Protein AF-K6URN8-F1 (afdb_monomer)

Solvent-accessible surface area (backbone atoms only — not comparable to full-atom values): 6659 Å² total; per-residue (Å²): 130,78,70,70,52,50,41,54,38,76,66,52,57,79,86,76,34,54,73,48,80,32,101,59,40,47,36,35,41,51,61,62,34,64,68,100,57,36,38,35,34,44,30,46,53,32,69,60,41,32,53,53,53,24,53,56,23,58,75,65,79,44,73,63,46,60,64,47,40,42,69,73,60,53,44,94,72,71,92,72,51,37,58,69,65,74,56,93,53,41,56,88,43,53,34,32,34,28,74,56,47,73,66,56,52,48,53,49,55,56,54,57,62,76,78,108

Nearest PDB structures (foldseek):
  5lpy-assembly1_A  TM=3.068E-01  e=8.878E-01  Arabidopsis thaliana
  2pa5-assembly1_A  TM=5.947E-01  e=4.784E+00  Homo sapiens
  6csw-assembly2_B  TM=2.349E-01  e=1.941E+00  Homo sapiens
  3df6-assembly2_D  TM=3.455E-01  e=5.395E+00  Captovirus AFV1
  2lav-assembly1_A  TM=1.631E-01  e=5.827E-01  Homo sapiens

pLDDT: mean 85.48, std 13.59, range [44.59, 97.38]

Foldseek 3Di:
DPPVQVVQQVVDDQVPFDWDADPQGIKTKGDWGDDPWKIKIWIADDPRLQVVLLVVCVVVVDWDDPCCCCPVSVHDDDPAWTFDDDDPSGPNIRMIMGTQDPVNVVVVVVVVVVVD

Structure (mmCIF, N/CA/C/O backbone):
data_AF-K6URN8-F1
#
_entry.id   AF-K6URN8-F1
#
loop_
_atom_site.group_PDB
_atom_site.id
_atom_site.type_symbol
_atom_site.label_atom_id
_atom_site.label_alt_id
_atom_site.label_comp_id
_atom_site.label_asym_id
_atom_site.label_entity_id
_atom_site.label_seq_id
_atom_site.pdbx_PDB_ins_code
_atom_site.Cartn_x
_atom_site.Cartn_y
_atom_site.Cartn_z
_atom_site.occupancy
_atom_site.B_iso_or_equiv
_atom_site.auth_seq_id
_atom_site.auth_comp_id
_atom_site.auth_asym_id
_atom_site.auth_atom_id
_atom_site.pdbx_PDB_model_num
ATOM 1 N N . MET A 1 1 ? 13.203 -16.742 -16.856 1.00 44.59 1 MET A N 1
ATOM 2 C CA . MET A 1 1 ? 12.438 -16.186 -15.721 1.00 44.59 1 MET A CA 1
ATOM 3 C C . MET A 1 1 ? 13.487 -15.802 -14.693 1.00 44.59 1 MET A C 1
ATOM 5 O O . MET A 1 1 ? 14.303 -16.651 -14.378 1.00 44.59 1 MET A O 1
ATOM 9 N N . ASP A 1 2 ? 13.598 -14.526 -14.328 1.00 46.19 2 ASP A N 1
ATOM 10 C CA . ASP A 1 2 ? 14.718 -14.025 -13.515 1.00 46.19 2 ASP A CA 1
ATOM 11 C C . ASP A 1 2 ? 14.524 -14.448 -12.048 1.00 46.19 2 ASP A C 1
ATOM 13 O O . ASP A 1 2 ? 13.825 -13.789 -11.277 1.00 46.19 2 ASP A O 1
ATOM 17 N N . GLU A 1 3 ? 15.062 -15.615 -11.686 1.00 50.03 3 GLU A N 1
ATOM 18 C CA . GLU A 1 3 ? 14.906 -16.225 -10.358 1.00 50.03 3 GLU A CA 1
ATOM 19 C C . GLU A 1 3 ? 15.496 -15.345 -9.241 1.00 50.03 3 GLU A C 1
ATOM 21 O O . GLU A 1 3 ? 15.035 -15.396 -8.102 1.00 50.03 3 GLU A O 1
ATOM 26 N N . ASN A 1 4 ? 16.460 -14.472 -9.558 1.00 52.25 4 ASN A N 1
ATOM 2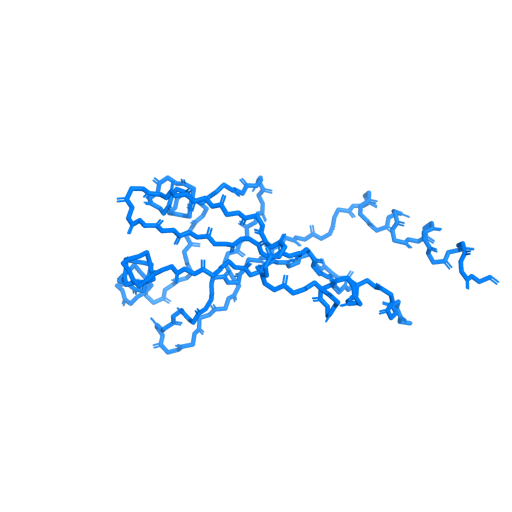7 C CA . ASN A 1 4 ? 17.237 -13.727 -8.566 1.00 52.25 4 ASN A CA 1
ATOM 28 C C . ASN A 1 4 ? 16.520 -12.554 -7.903 1.00 52.25 4 ASN A C 1
ATOM 30 O O . ASN A 1 4 ? 16.950 -12.121 -6.836 1.00 52.25 4 ASN A O 1
ATOM 34 N N . LEU A 1 5 ? 15.429 -12.036 -8.465 1.00 51.47 5 LEU A N 1
ATOM 35 C CA . LEU A 1 5 ? 14.835 -10.835 -7.882 1.00 51.47 5 LEU A CA 1
ATOM 36 C C . LEU A 1 5 ? 13.733 -11.097 -6.860 1.00 51.47 5 LEU A C 1
ATOM 38 O O . LEU A 1 5 ? 13.557 -10.326 -5.921 1.00 51.47 5 LEU A O 1
ATOM 42 N N . ASN A 1 6 ? 13.035 -12.222 -6.995 1.00 58.34 6 ASN A N 1
ATOM 43 C CA . ASN A 1 6 ? 12.215 -12.730 -5.901 1.00 58.34 6 ASN A CA 1
ATOM 44 C C . ASN A 1 6 ? 13.092 -13.310 -4.786 1.00 58.34 6 ASN A C 1
ATOM 46 O O . ASN A 1 6 ? 12.637 -13.383 -3.649 1.00 58.34 6 ASN A O 1
ATOM 50 N N . LEU A 1 7 ? 14.354 -13.667 -5.070 1.00 55.00 7 LEU A N 1
ATOM 51 C CA . LEU A 1 7 ? 15.285 -14.126 -4.042 1.00 55.00 7 LEU A CA 1
ATOM 52 C C . LEU A 1 7 ? 15.586 -13.045 -3.004 1.00 55.00 7 LEU A C 1
ATOM 54 O O . LEU A 1 7 ? 15.751 -13.400 -1.849 1.00 55.00 7 LEU A O 1
ATOM 58 N N . GLU A 1 8 ? 15.623 -11.755 -3.347 1.00 57.28 8 GLU A N 1
ATOM 59 C CA . GLU A 1 8 ? 15.850 -10.706 -2.341 1.00 57.28 8 GLU A CA 1
ATOM 60 C C . GLU A 1 8 ? 14.682 -10.630 -1.350 1.00 57.28 8 GLU A C 1
ATOM 62 O O . GLU A 1 8 ? 14.902 -10.607 -0.142 1.00 57.28 8 GLU A O 1
ATOM 67 N N . PHE A 1 9 ? 13.440 -10.723 -1.833 1.00 60.72 9 PHE A N 1
ATOM 68 C CA . PHE A 1 9 ? 12.265 -10.878 -0.974 1.00 60.72 9 PHE A CA 1
ATOM 69 C C . PHE A 1 9 ? 12.308 -12.180 -0.154 1.00 60.72 9 PHE A C 1
ATOM 71 O O . PHE A 1 9 ? 12.137 -12.127 1.060 1.00 60.72 9 PHE A O 1
ATOM 78 N N . LEU A 1 10 ? 12.596 -13.323 -0.787 1.00 59.28 10 LEU A N 1
ATOM 79 C CA . LEU A 1 10 ? 12.663 -14.634 -0.122 1.00 59.28 10 LEU A CA 1
ATOM 80 C C . LEU A 1 10 ? 13.809 -14.737 0.901 1.00 59.28 10 LEU A C 1
ATOM 82 O O . LEU A 1 10 ? 13.715 -15.519 1.842 1.00 59.28 10 LEU A O 1
ATOM 86 N N . ARG A 1 11 ? 14.894 -13.975 0.720 1.00 60.94 11 ARG A N 1
ATOM 87 C CA . ARG A 1 11 ? 16.073 -13.948 1.605 1.00 60.94 11 ARG A CA 1
ATOM 88 C C . ARG A 1 11 ? 15.991 -12.862 2.678 1.00 60.94 11 ARG A C 1
ATOM 90 O O . ARG A 1 11 ? 16.764 -12.905 3.630 1.00 60.94 11 ARG A O 1
ATOM 97 N N . SER A 1 12 ? 15.088 -11.892 2.538 1.00 62.59 12 SER A N 1
ATOM 98 C CA . SER A 1 12 ? 14.934 -10.811 3.511 1.00 62.59 12 SER A CA 1
ATOM 99 C C . SER A 1 12 ? 14.084 -11.277 4.688 1.00 62.59 12 SER A C 1
ATOM 101 O O . SER A 1 12 ? 12.859 -11.353 4.578 1.00 62.59 12 SER A O 1
ATOM 103 N N . SER A 1 13 ? 14.719 -11.541 5.833 1.00 67.44 13 SER A N 1
ATOM 104 C CA . SER A 1 13 ? 13.986 -11.696 7.093 1.00 67.44 13 SER A CA 1
ATOM 105 C C . SER A 1 13 ? 13.247 -10.397 7.435 1.00 67.44 13 SER A C 1
ATOM 107 O O . SER A 1 13 ? 13.714 -9.294 7.133 1.00 67.44 13 SER A O 1
ATOM 109 N N . SER A 1 14 ? 12.096 -10.517 8.100 1.00 67.69 14 SER A N 1
ATOM 110 C CA . SER A 1 14 ? 11.304 -9.367 8.558 1.00 67.69 14 SER A CA 1
ATOM 111 C C . SER A 1 14 ? 12.067 -8.447 9.519 1.00 67.69 14 SER A C 1
ATOM 113 O O . SER A 1 14 ? 11.677 -7.301 9.708 1.00 67.69 14 SER A O 1
ATOM 115 N N . GLU A 1 15 ? 13.160 -8.929 10.111 1.00 68.44 15 GLU A N 1
ATOM 116 C CA . GLU A 1 15 ? 14.051 -8.170 10.996 1.00 68.44 15 GLU A CA 1
ATOM 117 C C . GLU A 1 15 ? 14.794 -7.046 10.261 1.00 68.44 15 GLU A C 1
ATOM 119 O O . GLU A 1 15 ? 15.138 -6.038 10.869 1.00 68.44 15 GLU A O 1
ATOM 124 N N . ASN A 1 16 ? 14.995 -7.187 8.946 1.00 77.00 16 ASN A N 1
ATOM 125 C CA . ASN A 1 16 ? 15.657 -6.180 8.113 1.00 77.00 16 ASN A CA 1
ATOM 126 C C . ASN A 1 16 ? 14.676 -5.179 7.488 1.00 77.00 16 ASN A C 1
ATOM 128 O O . ASN A 1 16 ? 15.076 -4.309 6.710 1.00 77.00 16 ASN A O 1
ATOM 132 N N . TYR A 1 17 ? 13.377 -5.309 7.767 1.00 85.94 17 TYR A N 1
ATOM 133 C CA . TYR A 1 17 ? 12.379 -4.422 7.185 1.00 85.94 17 TYR A CA 1
ATOM 134 C C . TYR A 1 17 ? 12.495 -3.030 7.786 1.00 85.94 17 TYR A C 1
ATOM 136 O O . TYR A 1 17 ? 12.627 -2.847 8.996 1.00 85.94 17 TYR A O 1
ATOM 144 N N . THR A 1 18 ? 12.402 -2.021 6.921 1.00 89.12 18 THR A N 1
ATOM 145 C CA . THR A 1 18 ? 12.333 -0.639 7.385 1.00 89.12 18 THR A CA 1
ATOM 146 C C . THR A 1 18 ? 11.082 -0.477 8.236 1.00 89.12 18 THR A C 1
ATOM 148 O O . THR A 1 18 ? 10.002 -0.928 7.856 1.00 89.12 18 THR A O 1
ATOM 151 N N . TYR A 1 19 ? 11.224 0.182 9.375 1.00 91.44 19 TYR A N 1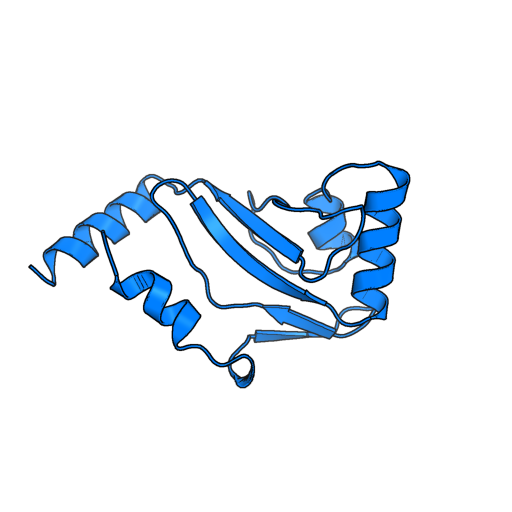
ATOM 152 C CA . TYR A 1 19 ? 10.156 0.378 10.342 1.00 91.44 19 TYR A CA 1
ATOM 153 C C . TYR A 1 19 ? 9.806 1.862 10.462 1.00 91.44 19 TYR A C 1
ATOM 155 O O . TYR A 1 19 ? 10.688 2.720 10.428 1.00 91.44 19 TYR A O 1
ATOM 163 N N . LYS A 1 20 ? 8.515 2.168 10.627 1.00 94.81 20 LYS A N 1
ATOM 164 C CA . LYS A 1 20 ? 8.020 3.519 10.922 1.00 94.81 20 LYS A CA 1
ATOM 165 C C . LYS A 1 20 ? 6.940 3.468 11.996 1.00 94.81 20 LYS A C 1
ATOM 167 O O . LYS A 1 20 ? 6.058 2.614 11.959 1.00 94.81 20 LYS A O 1
ATOM 172 N N . ILE A 1 21 ? 6.959 4.445 12.899 1.00 96.56 21 ILE A N 1
ATOM 173 C CA . ILE A 1 21 ? 5.866 4.690 13.845 1.00 96.56 21 ILE A CA 1
ATOM 174 C C . ILE A 1 21 ? 4.915 5.723 13.243 1.00 96.56 21 ILE A C 1
ATOM 176 O O . ILE A 1 21 ? 5.317 6.840 12.921 1.00 96.56 21 ILE A O 1
ATOM 180 N N . THR A 1 22 ? 3.650 5.345 13.088 1.00 96.69 22 THR A N 1
ATOM 181 C CA . THR A 1 22 ? 2.558 6.257 12.723 1.00 96.69 22 THR A CA 1
ATOM 182 C C . THR A 1 22 ? 1.825 6.711 13.985 1.00 96.69 22 THR A C 1
ATOM 184 O O . THR A 1 22 ? 1.961 6.104 15.046 1.00 96.69 22 THR A O 1
ATOM 187 N N . SER A 1 23 ? 0.958 7.714 13.868 1.00 96.25 23 SER A N 1
ATOM 188 C CA . SER A 1 23 ? 0.029 8.124 14.936 1.00 96.25 23 SER A CA 1
ATOM 189 C C . SER A 1 23 ? -0.877 6.998 15.450 1.00 96.25 23 SER A C 1
ATOM 191 O O . SER A 1 23 ? -1.394 7.090 16.558 1.00 96.25 23 SER A O 1
ATOM 193 N N . ARG A 1 24 ? -1.082 5.936 14.659 1.00 95.56 24 ARG A N 1
ATOM 194 C CA . ARG A 1 24 ? -1.910 4.775 15.019 1.00 95.56 24 ARG A CA 1
ATOM 195 C C . ARG A 1 24 ? -1.089 3.576 15.479 1.00 95.56 24 ARG A C 1
ATOM 197 O O . ARG A 1 24 ? -1.671 2.606 15.948 1.00 95.56 24 ARG A O 1
ATOM 204 N N . GLY A 1 25 ? 0.233 3.630 15.359 1.00 96.31 25 GLY A N 1
ATOM 205 C CA . GLY A 1 25 ? 1.130 2.540 15.717 1.00 96.31 25 GLY A CA 1
ATOM 206 C C . GLY A 1 25 ? 2.098 2.159 14.598 1.00 96.31 25 GLY A C 1
ATOM 207 O O . GLY A 1 25 ? 2.162 2.824 13.558 1.00 96.31 25 GLY A O 1
ATOM 208 N N . PRO A 1 26 ? 2.898 1.112 14.820 1.00 95.38 26 PRO A N 1
ATOM 209 C CA . PRO A 1 26 ? 3.968 0.761 13.907 1.00 95.38 26 PRO A CA 1
ATOM 210 C C . PRO A 1 26 ? 3.522 0.133 12.591 1.00 95.38 26 PRO A C 1
ATOM 212 O O . PRO A 1 26 ? 2.479 -0.528 12.517 1.00 95.38 26 PRO A O 1
ATOM 215 N N . VAL A 1 27 ? 4.371 0.311 11.579 1.00 95.38 27 VAL A N 1
ATOM 216 C CA . VAL A 1 27 ? 4.318 -0.364 10.280 1.00 95.38 27 VAL A CA 1
ATOM 217 C C . VAL A 1 27 ? 5.720 -0.791 9.833 1.00 95.38 27 VAL A C 1
ATOM 219 O O . VAL A 1 27 ? 6.697 -0.088 10.109 1.00 95.38 27 VAL A O 1
ATOM 222 N N . CYS A 1 28 ? 5.815 -1.909 9.111 1.00 94.00 28 CYS A N 1
ATOM 223 C CA . CYS A 1 28 ? 7.070 -2.405 8.534 1.00 94.00 28 CYS A CA 1
ATOM 224 C C . CYS A 1 28 ? 6.954 -2.548 7.014 1.00 94.00 28 CYS A C 1
ATOM 226 O O . CYS A 1 28 ? 5.973 -3.099 6.512 1.00 94.00 28 CYS A O 1
ATOM 228 N N . TYR A 1 29 ? 7.964 -2.082 6.284 1.00 93.44 29 TYR A N 1
ATOM 229 C CA . TYR A 1 29 ? 8.014 -2.109 4.825 1.00 93.44 29 TYR A CA 1
ATOM 230 C C . TYR A 1 29 ? 8.849 -3.289 4.345 1.00 93.44 29 TYR A C 1
ATOM 232 O O . TYR A 1 29 ? 10.043 -3.363 4.641 1.00 93.44 29 TYR A O 1
ATOM 240 N N . SER A 1 30 ? 8.248 -4.165 3.541 1.00 90.69 30 SER A N 1
ATOM 241 C CA . SER A 1 30 ? 8.984 -5.269 2.935 1.00 90.69 30 SER A CA 1
ATOM 242 C C . SER A 1 30 ? 10.009 -4.804 1.901 1.00 90.69 30 SER A C 1
ATOM 244 O O . SER A 1 30 ? 9.913 -3.709 1.323 1.00 90.69 30 SER A O 1
ATOM 246 N N . ALA A 1 31 ? 10.933 -5.703 1.563 1.00 88.19 31 ALA A N 1
ATOM 247 C CA 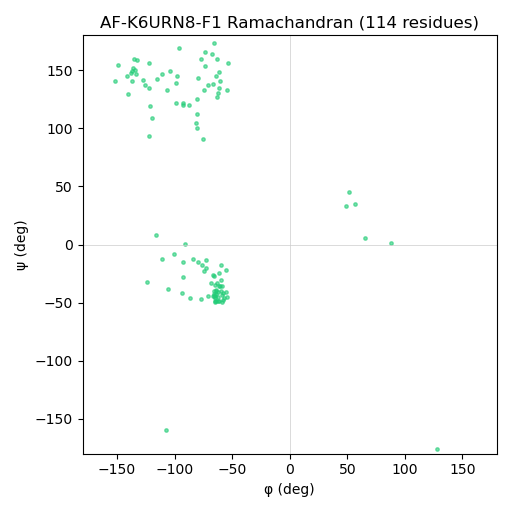. ALA A 1 31 ? 11.682 -5.612 0.314 1.00 88.19 31 ALA A CA 1
ATOM 248 C C . ALA A 1 31 ? 10.727 -5.502 -0.893 1.00 88.19 31 ALA A C 1
ATOM 250 O O . ALA A 1 31 ? 9.552 -5.887 -0.824 1.00 88.19 31 ALA A O 1
ATOM 251 N N . LEU A 1 32 ? 11.226 -4.934 -1.991 1.00 88.38 32 LEU A N 1
ATOM 252 C CA . LEU A 1 32 ? 10.488 -4.891 -3.250 1.00 88.38 32 LEU A CA 1
ATOM 253 C C . LEU A 1 32 ? 10.602 -6.242 -3.955 1.00 88.38 32 LEU A C 1
ATOM 255 O O . LEU A 1 32 ? 11.660 -6.859 -3.948 1.00 88.38 32 LEU A O 1
ATOM 259 N N . TYR A 1 33 ? 9.528 -6.664 -4.607 1.00 88.06 33 TYR A N 1
ATOM 260 C CA . TYR A 1 33 ? 9.516 -7.819 -5.505 1.00 88.06 33 TYR A CA 1
ATOM 261 C C . TYR A 1 33 ? 8.755 -7.449 -6.776 1.00 88.06 33 TYR A C 1
ATOM 263 O O . TYR A 1 33 ? 8.026 -6.458 -6.792 1.00 88.06 33 TYR A O 1
ATOM 271 N N . ARG A 1 34 ? 8.961 -8.163 -7.883 1.00 88.00 34 ARG A N 1
ATOM 272 C CA . ARG A 1 34 ? 8.350 -7.793 -9.170 1.00 88.00 34 ARG A CA 1
ATOM 273 C C . ARG A 1 34 ? 8.059 -9.004 -10.041 1.00 88.00 34 ARG A C 1
ATOM 275 O O . ARG A 1 34 ? 8.731 -10.025 -9.933 1.00 88.00 34 ARG A O 1
ATOM 282 N N . ASP A 1 35 ? 7.078 -8.842 -10.916 1.00 88.06 35 ASP A N 1
ATOM 283 C CA . ASP A 1 35 ? 6.852 -9.713 -12.068 1.00 88.06 35 ASP A CA 1
ATOM 284 C C . ASP A 1 35 ? 7.253 -8.973 -13.361 1.00 88.06 35 ASP A C 1
AT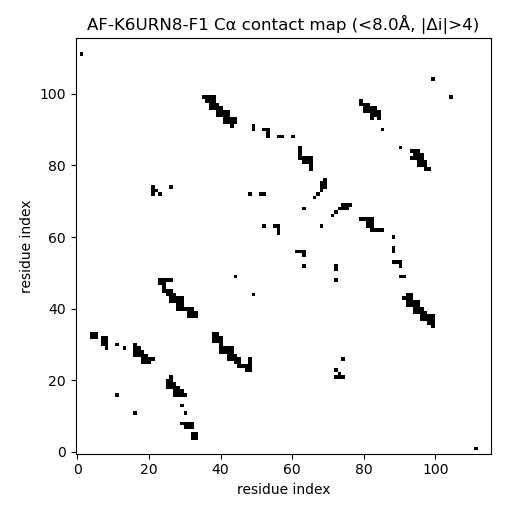OM 286 O O . ASP A 1 35 ? 8.048 -8.031 -13.332 1.00 88.06 35 ASP A O 1
ATOM 290 N N . ASP A 1 36 ? 6.747 -9.409 -14.510 1.00 87.25 36 ASP A N 1
ATOM 291 C CA . ASP A 1 36 ? 6.980 -8.800 -15.822 1.00 87.25 36 ASP A CA 1
ATOM 292 C C . ASP A 1 36 ? 6.238 -7.464 -16.030 1.00 87.25 36 ASP A C 1
ATOM 294 O O . ASP A 1 36 ? 6.540 -6.708 -16.963 1.00 87.25 36 ASP A O 1
ATOM 298 N N . LYS A 1 37 ? 5.281 -7.135 -15.156 1.00 92.50 37 LYS A N 1
ATOM 299 C CA . LYS A 1 37 ? 4.354 -6.012 -15.323 1.00 92.50 37 LYS A CA 1
ATOM 300 C C . LYS A 1 37 ? 4.356 -5.015 -14.163 1.00 92.50 37 LYS A C 1
ATOM 302 O O . LYS A 1 37 ? 4.144 -3.818 -14.391 1.00 92.50 37 LYS A O 1
ATOM 307 N N . TYR A 1 38 ? 4.592 -5.465 -12.940 1.00 94.62 38 TYR A N 1
ATOM 308 C CA . TYR A 1 38 ? 4.421 -4.698 -11.715 1.00 94.62 38 TYR A CA 1
ATOM 309 C C . TYR A 1 38 ? 5.578 -4.896 -10.739 1.00 94.62 38 TYR A C 1
ATOM 311 O O . TYR A 1 38 ? 6.158 -5.972 -10.631 1.00 94.62 38 TYR A O 1
ATOM 319 N N . VAL A 1 39 ? 5.843 -3.848 -9.960 1.00 93.00 39 VAL A N 1
ATOM 320 C CA . VAL A 1 39 ? 6.591 -3.934 -8.701 1.00 93.00 39 VAL A CA 1
ATOM 321 C C . VAL A 1 39 ? 5.590 -3.972 -7.558 1.00 93.00 39 VAL A C 1
ATOM 323 O O . VAL A 1 39 ? 4.623 -3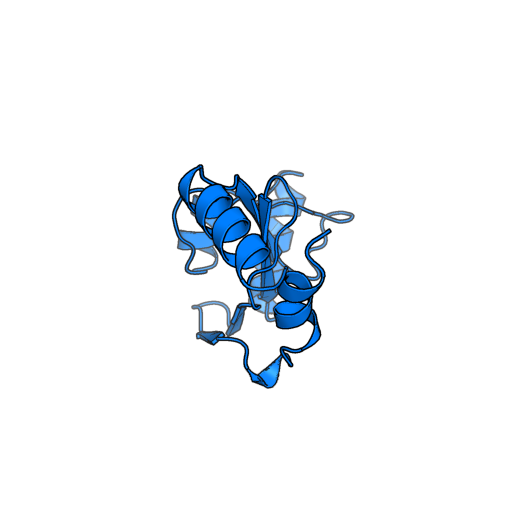.208 -7.557 1.00 93.00 39 VAL A O 1
ATOM 326 N N . TYR A 1 40 ? 5.858 -4.811 -6.571 1.00 93.38 40 TYR A N 1
ATOM 327 C CA . TYR A 1 40 ? 5.058 -5.032 -5.384 1.00 93.38 40 TYR A CA 1
ATOM 328 C C . TYR A 1 40 ? 5.868 -4.754 -4.116 1.00 93.38 40 TYR A C 1
ATOM 330 O O . TYR A 1 40 ? 7.101 -4.815 -4.095 1.00 93.38 40 TYR A O 1
ATOM 338 N N . ARG A 1 41 ? 5.137 -4.452 -3.048 1.00 92.75 41 ARG A N 1
ATOM 339 C CA . ARG A 1 41 ? 5.607 -4.381 -1.664 1.00 92.75 41 ARG A CA 1
ATOM 340 C C . ARG A 1 41 ? 4.424 -4.715 -0.774 1.00 92.75 41 ARG A C 1
ATOM 342 O O . ARG A 1 41 ? 3.318 -4.251 -1.047 1.00 92.75 41 ARG A O 1
ATOM 349 N N . HIS A 1 42 ? 4.647 -5.466 0.293 1.00 92.50 42 HIS A N 1
ATOM 350 C CA . HIS A 1 42 ? 3.654 -5.579 1.352 1.00 92.50 42 HIS A CA 1
ATOM 351 C C . HIS A 1 42 ? 4.097 -4.740 2.556 1.00 92.50 42 HIS A C 1
ATOM 353 O O . HIS A 1 42 ? 5.288 -4.502 2.779 1.00 92.50 42 HIS A O 1
ATOM 359 N N . ILE A 1 43 ? 3.120 -4.221 3.291 1.00 94.56 43 ILE A N 1
ATOM 360 C CA . ILE A 1 43 ? 3.345 -3.431 4.497 1.00 94.56 43 ILE A CA 1
ATOM 361 C C . ILE A 1 43 ? 2.634 -4.135 5.639 1.00 94.56 43 ILE A C 1
ATOM 363 O O . ILE A 1 43 ? 1.415 -4.333 5.607 1.00 94.56 43 ILE A O 1
ATOM 367 N N . ILE A 1 44 ? 3.422 -4.523 6.636 1.00 92.94 44 ILE A N 1
ATOM 368 C CA . ILE A 1 44 ? 2.932 -5.175 7.844 1.00 92.94 44 ILE A CA 1
ATOM 369 C C . ILE A 1 44 ? 2.389 -4.077 8.752 1.00 92.94 44 ILE A C 1
ATOM 371 O O . ILE A 1 44 ? 3.084 -3.103 9.046 1.00 92.94 44 ILE A O 1
ATOM 375 N N . LEU A 1 45 ? 1.132 -4.220 9.159 1.00 94.38 45 LEU A N 1
ATOM 376 C CA . LEU A 1 45 ? 0.414 -3.235 9.957 1.00 94.38 45 LEU A CA 1
ATOM 377 C C . LEU A 1 45 ? 0.277 -3.749 11.389 1.00 94.38 45 LEU A C 1
ATOM 379 O O . LEU A 1 45 ? -0.164 -4.877 11.599 1.00 94.38 45 LEU A O 1
ATOM 383 N N . SER A 1 46 ? 0.580 -2.907 12.373 1.00 94.81 46 SER A N 1
ATOM 384 C CA . SER A 1 46 ? 0.153 -3.165 13.752 1.00 94.81 46 SER A CA 1
ATOM 385 C C . SER A 1 46 ? -1.371 -3.165 13.877 1.00 94.81 46 SER A C 1
ATOM 387 O O . SER A 1 46 ? -2.072 -2.599 13.034 1.00 94.81 46 SER A O 1
ATOM 389 N N . ASP A 1 47 ? -1.898 -3.773 14.942 1.00 94.81 47 ASP A N 1
ATOM 390 C CA . ASP A 1 47 ? -3.338 -4.020 15.073 1.00 94.81 47 ASP A CA 1
ATOM 391 C C . ASP A 1 47 ? -4.202 -2.767 14.922 1.00 94.81 47 ASP A C 1
ATOM 393 O O . ASP A 1 47 ? -5.173 -2.783 14.169 1.00 94.81 47 ASP A O 1
ATOM 397 N N . ASN A 1 48 ? -3.822 -1.661 15.558 1.00 95.94 48 ASN A N 1
ATOM 398 C CA . ASN A 1 48 ? -4.561 -0.400 15.468 1.00 95.94 48 ASN A CA 1
ATOM 399 C C . ASN A 1 48 ? -4.557 0.179 14.042 1.00 95.94 48 ASN A C 1
ATOM 401 O O . ASN A 1 48 ? -5.578 0.673 13.556 1.00 95.94 48 ASN A O 1
ATOM 405 N N . VAL A 1 49 ? -3.422 0.090 13.342 1.00 96.62 49 VAL A N 1
ATOM 406 C CA . VAL A 1 49 ? -3.292 0.543 11.949 1.00 96.62 49 VAL A CA 1
ATOM 407 C C . VAL A 1 49 ? -4.140 -0.343 11.032 1.00 96.62 49 VAL A C 1
ATOM 409 O O . VAL A 1 49 ? -4.891 0.164 10.195 1.00 96.62 49 VAL A O 1
ATOM 412 N N . ARG A 1 50 ? -4.080 -1.665 11.230 1.00 95.81 50 ARG A N 1
ATOM 413 C CA . ARG A 1 50 ? -4.853 -2.658 10.476 1.00 95.81 50 ARG A CA 1
ATOM 414 C C . ARG A 1 50 ? -6.354 -2.470 10.662 1.00 95.81 50 ARG A C 1
ATOM 416 O O . ARG A 1 50 ? -7.078 -2.394 9.676 1.00 95.81 50 ARG A O 1
ATOM 423 N N . GLN A 1 51 ? -6.825 -2.337 11.900 1.00 95.00 51 GLN A N 1
ATOM 424 C CA . GLN A 1 51 ? -8.242 -2.119 12.202 1.00 95.00 51 GLN A CA 1
ATOM 425 C C . GLN A 1 51 ? -8.775 -0.852 11.526 1.00 95.00 51 GLN A C 1
ATOM 427 O O . GLN A 1 51 ? -9.870 -0.867 10.957 1.00 95.00 51 GLN A O 1
ATOM 432 N N . TYR A 1 52 ? -7.989 0.229 11.530 1.00 95.19 52 TYR A N 1
ATOM 433 C CA . TYR A 1 52 ? -8.356 1.456 10.832 1.00 95.19 52 TYR A CA 1
ATOM 434 C C . TYR A 1 52 ? -8.444 1.238 9.318 1.00 95.19 52 TYR A C 1
ATOM 436 O O . TYR A 1 52 ? -9.456 1.585 8.709 1.00 95.19 52 TYR A O 1
ATOM 444 N N . ALA A 1 53 ? -7.429 0.615 8.716 1.00 94.94 53 ALA A N 1
ATOM 445 C CA . ALA A 1 53 ? -7.402 0.306 7.289 1.00 94.94 53 ALA A CA 1
ATOM 446 C C . ALA A 1 53 ? -8.605 -0.562 6.870 1.00 94.94 53 ALA A C 1
ATOM 448 O O . ALA A 1 53 ? -9.325 -0.233 5.926 1.00 94.94 53 ALA A O 1
ATOM 449 N N . GLU A 1 54 ? -8.893 -1.624 7.620 1.00 94.75 54 GLU A N 1
ATOM 450 C CA . GLU A 1 54 ? -10.039 -2.493 7.365 1.00 94.75 54 GLU A CA 1
ATOM 451 C C . GLU A 1 54 ? -11.381 -1.770 7.547 1.00 94.75 54 GLU A C 1
ATOM 453 O O . GLU A 1 54 ? -12.319 -2.034 6.800 1.00 94.75 54 GLU A O 1
ATOM 458 N N . SER A 1 55 ? -11.498 -0.829 8.494 1.00 93.50 55 SER A N 1
ATOM 459 C CA . SER A 1 55 ? -12.723 -0.029 8.658 1.00 93.50 55 SER A CA 1
ATOM 460 C C . SER A 1 55 ? -13.046 0.797 7.409 1.00 93.50 55 SER A C 1
ATOM 462 O O . SER A 1 55 ? -14.214 0.938 7.040 1.00 93.50 55 SER A O 1
ATOM 464 N N . LYS A 1 56 ? -12.013 1.296 6.716 1.00 92.56 56 LYS A N 1
ATOM 465 C CA . LYS A 1 56 ? -12.156 2.049 5.467 1.00 92.56 56 LYS A CA 1
ATOM 466 C C . LYS A 1 56 ? -12.580 1.144 4.324 1.00 92.56 56 LYS A C 1
ATOM 468 O O . LYS A 1 56 ? -13.499 1.500 3.595 1.00 92.56 56 LYS A O 1
ATOM 473 N N . VAL A 1 57 ? -11.955 -0.027 4.217 1.00 90.88 57 VAL A N 1
ATOM 474 C CA . VAL A 1 57 ? -12.287 -1.022 3.193 1.00 90.88 57 VAL A CA 1
ATOM 475 C C . VAL A 1 57 ? -13.701 -1.565 3.384 1.00 90.88 57 VAL A C 1
ATOM 477 O O . VAL A 1 57 ? -14.476 -1.564 2.436 1.00 90.88 57 VAL A O 1
ATOM 480 N N . ARG A 1 58 ? -14.083 -1.975 4.600 1.00 88.06 58 ARG A N 1
ATOM 481 C CA . ARG A 1 58 ? -15.427 -2.509 4.886 1.00 88.06 58 ARG A CA 1
ATOM 482 C C . ARG A 1 58 ? -16.532 -1.492 4.613 1.00 88.06 58 ARG A C 1
ATOM 484 O O . ARG A 1 58 ? -17.602 -1.871 4.155 1.00 88.06 58 ARG A O 1
ATOM 491 N N . LYS A 1 59 ? -16.277 -0.204 4.869 1.00 82.06 59 LYS A N 1
ATOM 492 C CA . LYS A 1 59 ? -17.258 0.864 4.638 1.00 82.06 59 LYS A CA 1
ATOM 493 C C . LYS A 1 59 ? -17.548 1.097 3.151 1.00 82.06 59 LYS A C 1
ATOM 495 O O . LYS A 1 59 ? -18.658 1.493 2.815 1.00 82.06 59 LYS A O 1
ATOM 500 N N . THR A 1 60 ? -16.561 0.904 2.279 1.00 80.50 60 THR A N 1
ATOM 501 C CA . THR A 1 60 ? -16.664 1.242 0.848 1.00 80.50 60 THR A CA 1
ATOM 502 C C . THR A 1 60 ? -16.686 0.025 -0.071 1.00 80.50 60 THR A C 1
ATOM 504 O O . THR A 1 60 ? -16.965 0.172 -1.257 1.00 80.50 60 THR A O 1
ATOM 507 N N . ASN A 1 61 ? -16.362 -1.158 0.457 1.00 77.75 61 ASN A N 1
ATOM 508 C CA . ASN A 1 61 ? -16.037 -2.366 -0.298 1.00 77.75 61 ASN A CA 1
ATOM 509 C C . ASN A 1 61 ? -15.008 -2.116 -1.422 1.00 77.75 61 ASN A C 1
ATOM 511 O O . ASN A 1 61 ? -15.075 -2.713 -2.495 1.00 77.75 61 ASN A O 1
ATOM 515 N N . ALA A 1 62 ? -14.073 -1.186 -1.193 1.00 87.44 62 ALA A N 1
ATOM 516 C CA . ALA A 1 62 ? -13.128 -0.717 -2.198 1.00 87.44 62 ALA A CA 1
ATOM 517 C C . ALA A 1 62 ? -11.689 -0.683 -1.673 1.00 87.44 62 ALA A C 1
ATOM 519 O O . ALA A 1 62 ? -11.428 -0.610 -0.469 1.00 87.44 62 ALA A O 1
ATOM 520 N N . PHE A 1 63 ? -10.739 -0.693 -2.608 1.00 93.62 63 PHE A N 1
ATOM 521 C CA . PHE A 1 63 ? -9.328 -0.484 -2.309 1.00 93.62 63 PHE A CA 1
ATOM 522 C C . PHE A 1 63 ? -9.085 0.885 -1.668 1.00 93.62 63 PHE A C 1
ATOM 524 O O . PHE A 1 63 ? -9.648 1.902 -2.071 1.00 93.62 63 PHE A O 1
ATOM 531 N N . LEU A 1 64 ? -8.184 0.900 -0.687 1.00 94.88 64 LEU A N 1
ATOM 532 C CA . LEU A 1 64 ? -7.628 2.127 -0.120 1.00 94.88 64 LEU A CA 1
ATOM 533 C C . LEU A 1 64 ? -7.024 3.009 -1.219 1.00 94.88 64 LEU A C 1
ATOM 535 O O . LEU A 1 64 ? -6.255 2.543 -2.064 1.00 94.88 64 LEU A O 1
AT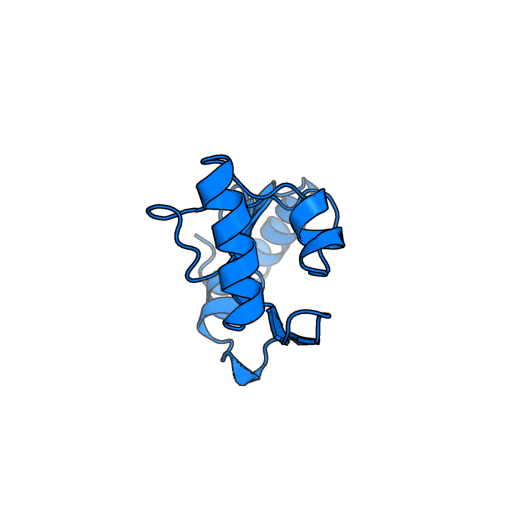OM 539 N N . THR A 1 65 ? -7.354 4.296 -1.173 1.00 94.62 65 THR A N 1
ATOM 540 C CA . THR A 1 65 ? -6.789 5.305 -2.070 1.00 94.62 65 THR A CA 1
ATOM 541 C C . THR A 1 65 ? -5.372 5.682 -1.640 1.00 94.62 65 THR A C 1
ATOM 543 O O . THR A 1 65 ? -5.008 5.526 -0.475 1.00 94.62 65 THR A O 1
ATOM 546 N N . GLU A 1 66 ? -4.585 6.247 -2.560 1.00 94.88 66 GLU A N 1
ATOM 547 C CA . GLU A 1 66 ? -3.259 6.803 -2.239 1.00 94.88 66 GLU A CA 1
ATOM 548 C C . GLU A 1 66 ? -3.358 7.851 -1.118 1.00 94.88 66 GLU A C 1
ATOM 550 O O . GLU A 1 66 ? -2.575 7.818 -0.175 1.00 94.88 66 GLU A O 1
ATOM 555 N N . HIS A 1 67 ? -4.394 8.700 -1.149 1.00 94.38 67 HIS A N 1
ATOM 556 C CA . HIS A 1 67 ? -4.672 9.664 -0.082 1.00 94.38 67 HIS A CA 1
ATOM 557 C C . HIS A 1 67 ? -4.854 8.987 1.284 1.00 94.38 67 HIS A C 1
ATOM 559 O O . HIS A 1 67 ? -4.275 9.434 2.270 1.00 94.38 67 HIS A O 1
ATOM 565 N N . CYS A 1 68 ? -5.634 7.905 1.349 1.00 95.44 68 CYS A N 1
ATOM 566 C CA . CYS A 1 68 ? -5.864 7.182 2.596 1.00 95.44 68 CYS A CA 1
ATOM 567 C C . CYS A 1 68 ? -4.566 6.552 3.127 1.00 95.44 68 CYS A C 1
ATOM 569 O O . CYS A 1 68 ? -4.264 6.642 4.315 1.00 95.44 68 CYS A O 1
ATOM 571 N N . ILE A 1 69 ? -3.765 5.960 2.238 1.00 96.81 69 ILE A N 1
ATOM 572 C CA . ILE A 1 69 ? -2.494 5.318 2.596 1.00 96.81 69 ILE A CA 1
ATOM 573 C C . ILE A 1 69 ? -1.486 6.353 3.118 1.00 96.81 69 ILE A C 1
ATOM 575 O O . ILE A 1 69 ? -0.922 6.175 4.196 1.00 96.81 69 ILE A O 1
ATOM 579 N N . VAL A 1 70 ? -1.295 7.455 2.392 1.00 96.69 70 VAL A N 1
ATOM 580 C CA . VAL A 1 70 ? -0.272 8.458 2.717 1.00 96.69 70 VAL A CA 1
ATOM 581 C C . VAL A 1 70 ? -0.694 9.353 3.877 1.00 96.69 70 VAL A C 1
ATOM 583 O O . VAL A 1 70 ? 0.088 9.566 4.795 1.00 96.69 70 VAL A O 1
ATOM 586 N N . ASN A 1 71 ? -1.924 9.871 3.878 1.00 95.88 71 ASN A N 1
ATOM 587 C CA . ASN A 1 71 ? -2.317 10.905 4.839 1.00 95.88 71 ASN A CA 1
ATOM 588 C C . ASN A 1 71 ? -2.980 10.325 6.088 1.00 95.88 71 ASN A C 1
ATOM 590 O O . ASN A 1 71 ? -2.697 10.767 7.199 1.00 95.88 71 ASN A O 1
ATOM 594 N N . GLU A 1 72 ? -3.862 9.336 5.925 1.00 95.69 72 GLU A N 1
ATOM 595 C CA . GLU A 1 72 ? -4.625 8.798 7.054 1.00 95.69 72 GLU A CA 1
ATOM 596 C C . GLU A 1 72 ? -3.852 7.695 7.785 1.00 95.69 72 GLU A C 1
ATOM 598 O O . GLU A 1 72 ? -3.774 7.712 9.013 1.00 95.69 72 GLU A O 1
ATOM 603 N N . LEU A 1 73 ? -3.252 6.756 7.044 1.00 96.06 73 LEU A N 1
ATOM 604 C CA . LEU A 1 73 ? -2.401 5.703 7.606 1.00 96.06 73 LEU A CA 1
ATOM 605 C C . LEU A 1 73 ? -0.953 6.160 7.831 1.00 96.06 73 LEU A C 1
ATOM 607 O O . LEU A 1 73 ? -0.225 5.472 8.537 1.00 96.06 73 LEU A O 1
ATOM 611 N N . GLN A 1 74 ? -0.542 7.312 7.284 1.00 97.38 74 GLN A N 1
ATOM 612 C CA . GLN A 1 74 ? 0.822 7.854 7.404 1.00 97.38 74 GLN A CA 1
ATOM 613 C C . GLN A 1 74 ? 1.901 6.883 6.912 1.00 97.38 74 GLN A C 1
ATOM 615 O O . GLN A 1 74 ? 3.005 6.817 7.461 1.00 97.38 74 GLN A O 1
ATOM 620 N N . ILE A 1 75 ? 1.571 6.117 5.877 1.00 96.56 75 ILE A N 1
ATOM 621 C CA . ILE A 1 75 ? 2.470 5.166 5.242 1.00 96.56 75 ILE A CA 1
ATOM 622 C C . ILE A 1 75 ? 3.165 5.873 4.079 1.00 96.56 75 ILE A C 1
ATOM 624 O O . ILE A 1 75 ? 2.515 6.325 3.136 1.00 96.56 75 ILE A O 1
ATOM 628 N N . ASP A 1 76 ? 4.492 5.946 4.137 1.00 94.94 76 ASP A N 1
ATOM 629 C CA . ASP A 1 76 ? 5.282 6.660 3.140 1.00 94.94 76 ASP A CA 1
ATOM 630 C C . ASP A 1 76 ? 5.469 5.790 1.903 1.00 94.94 76 ASP A C 1
ATOM 632 O O . ASP A 1 76 ? 6.157 4.765 1.916 1.00 94.94 76 ASP A O 1
ATOM 636 N N . ILE A 1 77 ? 4.856 6.220 0.808 1.00 92.81 77 ILE A N 1
ATOM 637 C CA . ILE A 1 77 ? 4.994 5.602 -0.504 1.00 92.81 77 ILE A CA 1
ATOM 638 C C . ILE A 1 77 ? 5.236 6.675 -1.554 1.00 92.81 77 ILE A C 1
ATOM 640 O O . ILE A 1 77 ? 4.741 7.796 -1.459 1.00 92.81 77 ILE A O 1
ATOM 644 N N . GLY A 1 78 ? 6.017 6.322 -2.574 1.00 89.81 78 GLY A N 1
ATOM 645 C CA . GLY A 1 78 ? 6.152 7.164 -3.758 1.00 89.81 78 GLY A CA 1
ATOM 646 C C . GLY A 1 78 ? 4.839 7.256 -4.545 1.00 89.81 78 GLY A C 1
ATOM 647 O O . GLY A 1 78 ? 3.879 6.531 -4.286 1.00 89.81 78 GLY A O 1
ATOM 648 N N . LYS A 1 79 ? 4.816 8.105 -5.571 1.00 89.88 79 LYS A N 1
ATOM 649 C CA . LYS A 1 79 ? 3.652 8.231 -6.458 1.00 89.88 79 LYS A CA 1
ATOM 650 C C . LYS A 1 79 ? 3.384 6.935 -7.232 1.00 89.88 79 LYS A C 1
ATOM 652 O O . LYS A 1 79 ? 4.319 6.260 -7.668 1.00 89.88 79 LYS A O 1
ATOM 657 N N . GLY A 1 80 ? 2.106 6.631 -7.464 1.00 91.81 80 GLY A N 1
ATOM 658 C CA . GLY A 1 80 ? 1.674 5.566 -8.380 1.00 91.81 80 GLY A CA 1
ATOM 659 C C . GLY A 1 80 ? 1.557 4.168 -7.766 1.00 91.81 80 GLY A C 1
ATOM 660 O O . GLY A 1 80 ? 1.189 3.227 -8.474 1.00 91.81 80 GLY A O 1
ATOM 661 N N . TRP A 1 81 ? 1.826 4.024 -6.467 1.00 96.62 81 TRP A N 1
ATOM 662 C CA . TRP A 1 81 ? 1.521 2.807 -5.719 1.00 96.62 81 TRP A CA 1
ATOM 663 C C . TRP A 1 81 ? 0.018 2.710 -5.445 1.00 96.62 81 TRP A C 1
ATOM 665 O O . TRP A 1 81 ? -0.618 3.665 -5.007 1.00 96.62 81 TRP A O 1
ATOM 675 N N . LYS A 1 82 ? -0.560 1.536 -5.696 1.00 96.56 82 LYS A N 1
ATOM 676 C CA . LYS A 1 82 ? -1.989 1.262 -5.511 1.00 96.56 82 LYS A CA 1
ATOM 677 C C . LYS A 1 82 ? -2.183 0.028 -4.648 1.00 96.56 82 LYS A C 1
ATOM 679 O O . LYS A 1 82 ? -1.468 -0.958 -4.823 1.00 96.56 82 LYS A O 1
ATOM 684 N N . HIS A 1 83 ? -3.182 0.062 -3.772 1.00 95.69 83 HIS A N 1
ATOM 685 C CA . HIS A 1 83 ? -3.613 -1.117 -3.029 1.00 95.69 83 HIS A CA 1
ATOM 686 C C . HIS A 1 83 ? -4.124 -2.188 -4.005 1.00 95.69 83 HIS A C 1
ATOM 688 O O . HIS A 1 83 ? -4.884 -1.888 -4.927 1.00 95.69 83 HIS A O 1
ATOM 694 N N . PHE A 1 84 ? -3.630 -3.415 -3.845 1.00 92.56 84 PHE A N 1
ATOM 695 C CA . PHE A 1 84 ? -3.824 -4.491 -4.809 1.00 92.56 84 PHE A CA 1
ATOM 696 C C . PHE A 1 84 ? -4.826 -5.562 -4.373 1.00 92.56 84 PHE A C 1
ATOM 698 O O . PHE A 1 84 ? -5.560 -6.062 -5.222 1.00 92.56 84 PHE A O 1
ATOM 705 N N . MET A 1 85 ? -4.858 -5.938 -3.093 1.00 87.31 85 MET A N 1
ATOM 706 C CA . MET A 1 85 ? -5.570 -7.142 -2.665 1.00 87.31 85 MET A CA 1
ATOM 707 C C . MET A 1 85 ? -6.297 -6.939 -1.340 1.00 87.31 85 MET A C 1
ATOM 709 O O . MET A 1 85 ? -5.702 -6.522 -0.355 1.00 87.31 85 MET A O 1
ATOM 713 N N . ILE A 1 86 ? -7.580 -7.294 -1.328 1.00 84.12 86 ILE A N 1
ATOM 714 C CA . ILE A 1 86 ? -8.430 -7.372 -0.139 1.00 84.12 86 ILE A CA 1
ATOM 715 C C . ILE A 1 86 ? -9.018 -8.779 -0.115 1.00 84.12 86 ILE A C 1
ATOM 717 O O . ILE A 1 86 ? -9.464 -9.267 -1.153 1.00 84.12 86 ILE A O 1
ATOM 721 N N . TYR A 1 87 ? -9.060 -9.408 1.056 1.00 81.00 87 TYR A N 1
ATOM 722 C CA . TYR A 1 87 ? -9.728 -10.694 1.231 1.00 81.00 87 TYR A CA 1
ATOM 723 C C . TYR A 1 87 ? -10.851 -10.553 2.255 1.00 81.00 87 TYR A C 1
ATOM 725 O O . TYR A 1 87 ? -10.576 -10.373 3.438 1.00 81.00 87 TYR A O 1
ATOM 733 N N . ASP A 1 88 ? -12.106 -10.603 1.800 1.00 81.12 88 ASP A N 1
ATOM 734 C CA . ASP A 1 88 ? -13.298 -10.529 2.663 1.00 81.12 88 ASP A CA 1
ATOM 735 C C . ASP A 1 88 ? -13.278 -9.327 3.638 1.00 81.12 88 ASP A C 1
ATOM 737 O O . ASP A 1 88 ? -13.467 -9.442 4.848 1.00 81.12 88 ASP A O 1
ATOM 741 N N . GLY A 1 89 ? -12.905 -8.148 3.126 1.00 76.12 89 GLY A N 1
ATOM 742 C CA . GLY A 1 89 ? -12.776 -6.925 3.929 1.00 76.12 89 GLY A CA 1
ATOM 743 C C . GLY A 1 89 ? -11.674 -6.954 5.001 1.00 76.12 89 GLY A C 1
ATOM 744 O O . GLY A 1 89 ? -11.570 -6.008 5.786 1.00 76.12 89 GLY A O 1
ATOM 745 N N . LYS A 1 90 ? -10.851 -8.008 5.046 1.00 82.50 90 LYS A N 1
ATOM 746 C CA . LYS A 1 90 ? -9.689 -8.143 5.928 1.00 82.50 90 LYS A CA 1
ATOM 747 C C . LYS A 1 90 ? -8.416 -7.767 5.187 1.00 82.50 90 LYS A C 1
ATOM 749 O O . LYS A 1 90 ? -8.247 -8.053 3.998 1.00 82.50 90 LYS A O 1
ATOM 754 N N . ILE A 1 91 ? -7.499 -7.155 5.928 1.00 85.62 91 ILE A N 1
ATOM 755 C CA . ILE A 1 91 ? -6.172 -6.782 5.445 1.00 85.62 91 ILE A CA 1
ATOM 756 C C . ILE A 1 91 ? -5.176 -7.479 6.361 1.00 85.62 91 ILE A C 1
ATOM 758 O O . ILE A 1 91 ? -4.851 -6.966 7.426 1.00 85.62 91 ILE A O 1
ATOM 762 N N . ARG A 1 92 ? -4.712 -8.676 5.977 1.00 75.62 92 ARG A N 1
ATOM 763 C CA . ARG A 1 92 ? -3.625 -9.344 6.719 1.00 75.62 92 ARG A CA 1
ATOM 764 C C . ARG A 1 92 ? -2.339 -8.528 6.598 1.00 75.62 92 ARG A C 1
ATOM 766 O O . ARG A 1 92 ? -1.687 -8.251 7.595 1.00 75.62 92 ARG A O 1
ATOM 773 N N . GLU A 1 93 ? -2.061 -8.078 5.380 1.00 85.06 93 GLU A N 1
ATOM 774 C CA . GLU A 1 93 ? -0.969 -7.181 5.021 1.00 85.06 93 GLU A CA 1
ATOM 775 C C . GLU A 1 93 ? -1.476 -6.208 3.958 1.00 85.06 93 GLU A C 1
ATOM 777 O O . GLU A 1 93 ? -2.285 -6.580 3.101 1.00 85.06 93 GLU A O 1
ATOM 782 N N . LEU A 1 94 ? -1.006 -4.961 3.992 1.00 94.44 94 LEU A N 1
ATOM 783 C CA . LEU A 1 94 ? -1.328 -3.996 2.947 1.00 94.44 94 LEU A CA 1
ATOM 784 C C . LEU A 1 94 ? -0.418 -4.246 1.744 1.00 94.44 94 LEU A C 1
ATOM 786 O O . LEU A 1 94 ? 0.736 -3.821 1.732 1.00 94.44 94 LEU A O 1
ATOM 790 N N . ILE A 1 95 ? -0.943 -4.930 0.729 1.00 94.75 95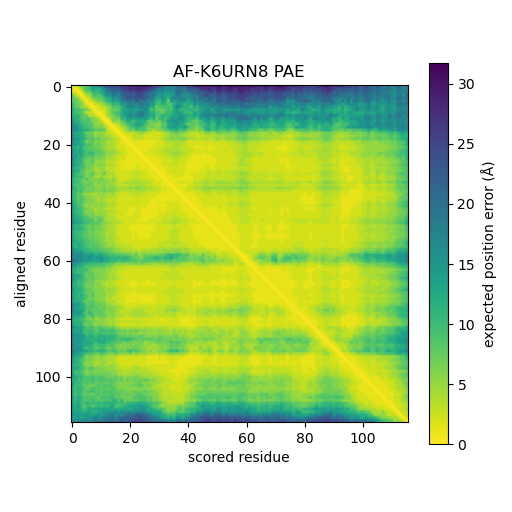 ILE A N 1
ATOM 791 C CA . ILE A 1 95 ? -0.200 -5.211 -0.503 1.00 94.75 95 ILE A CA 1
ATOM 792 C C . ILE A 1 95 ? -0.381 -4.056 -1.482 1.00 94.75 95 ILE A C 1
ATOM 794 O O . ILE A 1 95 ? -1.495 -3.750 -1.919 1.00 94.75 95 ILE A O 1
ATOM 798 N N . LEU A 1 96 ? 0.729 -3.433 -1.858 1.00 96.56 96 LEU A N 1
ATOM 799 C CA . LEU A 1 96 ? 0.783 -2.349 -2.824 1.00 96.56 96 LEU A CA 1
ATOM 800 C C . LEU A 1 96 ? 1.466 -2.817 -4.104 1.00 96.56 96 LEU A C 1
ATOM 802 O O . LEU A 1 96 ? 2.408 -3.607 -4.064 1.00 96.56 96 LEU A O 1
ATOM 806 N N . ARG A 1 97 ? 1.025 -2.280 -5.243 1.00 96.38 97 ARG A N 1
ATOM 807 C CA . ARG A 1 97 ? 1.690 -2.466 -6.536 1.00 96.38 97 ARG A CA 1
ATOM 808 C C . ARG A 1 97 ? 1.791 -1.173 -7.331 1.00 96.38 97 ARG A C 1
ATOM 810 O O . ARG A 1 97 ? 0.909 -0.320 -7.233 1.00 96.38 97 ARG A O 1
ATOM 817 N N . LYS A 1 98 ? 2.805 -1.064 -8.183 1.00 95.88 98 LYS A N 1
ATOM 818 C CA . LYS A 1 98 ? 2.928 -0.028 -9.222 1.00 95.88 98 LYS A CA 1
ATOM 819 C C . LYS A 1 98 ? 3.350 -0.656 -10.548 1.00 95.88 98 LYS A C 1
ATOM 821 O O . LYS A 1 98 ? 4.021 -1.684 -10.554 1.00 95.88 98 LYS A O 1
ATOM 826 N N . VAL A 1 99 ? 2.942 -0.065 -11.670 1.00 95.31 99 VAL A N 1
ATOM 827 C CA . VAL A 1 99 ? 3.346 -0.533 -13.011 1.00 95.31 99 VAL A CA 1
ATOM 828 C C . VAL A 1 99 ? 4.848 -0.310 -13.190 1.00 95.31 99 VAL A C 1
ATOM 830 O O . VAL A 1 99 ? 5.357 0.741 -12.797 1.00 95.31 99 VAL A O 1
ATOM 833 N N . LEU A 1 100 ? 5.545 -1.280 -13.785 1.00 92.38 100 LEU A N 1
ATOM 834 C CA . LEU A 1 100 ? 6.949 -1.121 -14.164 1.00 92.38 100 LEU A CA 1
ATOM 835 C C . LEU A 1 100 ? 7.102 -0.012 -15.205 1.00 92.38 100 LEU A C 1
ATOM 837 O O . LEU A 1 100 ? 6.461 -0.034 -16.260 1.00 92.38 100 LEU A O 1
ATOM 841 N N . THR A 1 101 ? 7.990 0.935 -14.925 1.00 90.69 101 THR A N 1
ATOM 842 C CA . THR A 1 101 ? 8.376 1.962 -15.893 1.00 90.69 101 THR A CA 1
ATOM 843 C C . THR A 1 101 ? 9.272 1.371 -16.986 1.00 90.69 101 THR A C 1
ATOM 845 O O . THR A 1 101 ? 9.811 0.270 -16.851 1.00 90.69 101 THR A O 1
ATOM 848 N N . ALA A 1 102 ? 9.458 2.105 -18.087 1.00 90.50 102 ALA A N 1
ATOM 849 C CA . ALA A 1 102 ? 10.425 1.718 -19.117 1.00 90.50 102 ALA A CA 1
ATOM 850 C C . ALA A 1 102 ? 11.851 1.606 -18.545 1.00 90.50 102 ALA A C 1
ATOM 852 O O . ALA A 1 102 ? 12.595 0.704 -18.918 1.00 90.50 102 ALA A O 1
ATOM 853 N N . GLU A 1 103 ? 12.199 2.472 -17.591 1.00 87.81 103 GLU A N 1
ATOM 854 C CA . GLU A 1 103 ? 13.480 2.424 -16.891 1.00 87.81 103 GLU A CA 1
ATOM 855 C C . GLU A 1 103 ? 13.614 1.163 -16.028 1.00 87.81 103 GLU A C 1
ATOM 857 O O . GLU A 1 103 ? 14.646 0.496 -16.083 1.00 87.81 103 GLU A O 1
ATOM 862 N N . ASP A 1 104 ? 12.569 0.790 -15.280 1.00 86.69 104 ASP A N 1
ATOM 863 C CA . ASP A 1 104 ? 12.584 -0.445 -14.487 1.00 86.69 104 ASP A CA 1
ATOM 864 C C . ASP A 1 104 ? 12.817 -1.668 -15.390 1.00 86.69 104 ASP A C 1
ATOM 866 O O . ASP A 1 104 ? 13.652 -2.520 -15.081 1.00 86.69 104 ASP A O 1
ATOM 870 N N . LYS A 1 105 ? 12.136 -1.715 -16.544 1.00 87.69 105 LYS A N 1
ATOM 871 C CA . LYS A 1 105 ? 12.302 -2.776 -17.551 1.00 87.69 105 LYS A CA 1
ATOM 872 C C . LYS A 1 105 ? 13.702 -2.790 -18.163 1.0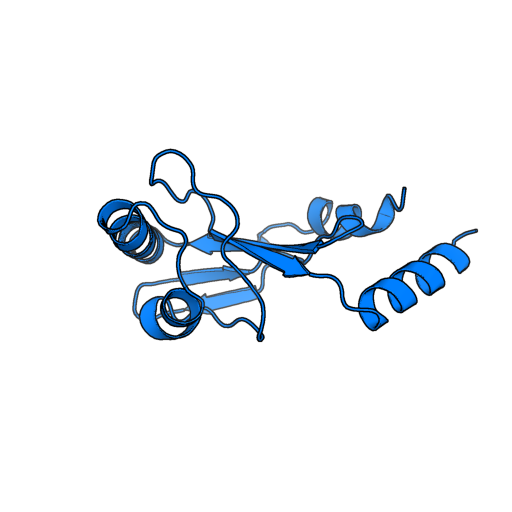0 87.69 105 LYS A C 1
ATOM 874 O O . LYS A 1 105 ? 14.264 -3.861 -18.374 1.00 87.69 105 LYS A O 1
ATOM 879 N N . LEU A 1 106 ? 14.288 -1.621 -18.422 1.00 87.88 106 LEU A N 1
ATOM 880 C CA . LEU A 1 106 ? 15.655 -1.524 -18.930 1.00 87.88 106 LEU A CA 1
ATOM 881 C C . LEU A 1 106 ? 16.666 -2.040 -17.899 1.00 87.88 106 LEU A C 1
ATOM 883 O O . LEU A 1 106 ? 17.528 -2.848 -18.236 1.00 87.88 106 LEU A O 1
ATOM 887 N N . ARG A 1 107 ? 16.535 -1.634 -16.630 1.00 84.38 107 ARG A N 1
ATOM 888 C CA . ARG A 1 107 ? 17.393 -2.119 -15.536 1.00 84.38 107 ARG A CA 1
ATOM 889 C C . ARG A 1 107 ? 17.298 -3.638 -15.375 1.00 84.38 107 ARG A C 1
ATOM 891 O O . ARG A 1 107 ? 18.323 -4.285 -15.179 1.00 84.38 107 ARG A O 1
ATOM 898 N N . MET A 1 108 ? 16.092 -4.196 -15.507 1.00 81.88 108 MET A N 1
ATOM 899 C CA . MET A 1 108 ? 15.863 -5.646 -15.537 1.00 81.88 108 MET A CA 1
ATOM 900 C C . MET A 1 108 ? 16.624 -6.323 -16.677 1.00 81.88 108 MET A C 1
ATOM 902 O O . MET A 1 108 ? 17.342 -7.290 -16.443 1.00 81.88 108 MET A O 1
ATOM 906 N N . ALA A 1 109 ? 16.511 -5.797 -17.899 1.00 84.69 109 ALA A N 1
ATOM 907 C CA . ALA A 1 109 ? 17.187 -6.363 -19.063 1.00 84.69 109 ALA A CA 1
ATOM 908 C C . ALA A 1 109 ? 18.720 -6.328 -18.923 1.00 84.69 109 ALA A C 1
ATOM 910 O O . ALA A 1 109 ? 19.389 -7.309 -19.239 1.00 84.69 109 ALA A O 1
ATOM 911 N N . VAL A 1 110 ? 19.275 -5.232 -18.393 1.00 83.81 110 VAL A N 1
ATOM 912 C CA . VAL A 1 110 ? 20.723 -5.097 -18.152 1.00 83.81 110 VAL A CA 1
ATOM 913 C C . VAL A 1 110 ? 21.210 -6.072 -17.077 1.00 83.81 110 VAL A C 1
ATOM 915 O O . VAL A 1 110 ? 22.284 -6.649 -17.224 1.00 83.81 110 VAL A O 1
ATOM 918 N N . GLN A 1 111 ? 20.446 -6.281 -15.999 1.00 76.56 111 GLN A N 1
ATOM 919 C CA . GLN A 1 111 ? 20.785 -7.292 -14.991 1.00 76.56 111 GLN A CA 1
ATOM 920 C C . GLN A 1 111 ? 20.786 -8.700 -15.591 1.00 76.56 111 GLN A C 1
ATOM 922 O O . GLN A 1 111 ? 21.754 -9.424 -15.389 1.00 76.56 111 GLN A O 1
ATOM 927 N N . ALA A 1 112 ? 19.777 -9.055 -16.391 1.00 73.56 112 ALA A N 1
ATOM 928 C CA . ALA A 1 112 ? 19.699 -10.366 -17.034 1.00 73.56 112 ALA A CA 1
ATOM 929 C C . ALA A 1 112 ? 20.896 -10.660 -17.962 1.00 73.56 112 ALA A C 1
ATOM 931 O O . ALA A 1 112 ? 21.307 -11.807 -18.087 1.00 73.56 112 ALA A O 1
ATOM 932 N N . GLN A 1 113 ? 21.490 -9.635 -18.580 1.00 72.62 113 GLN A N 1
ATOM 933 C CA . GLN A 1 113 ? 22.688 -9.784 -19.416 1.00 72.62 113 GLN A CA 1
ATOM 934 C C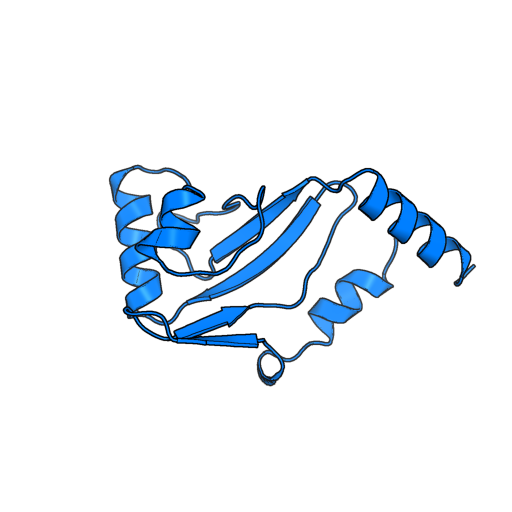 . GLN A 1 113 ? 23.981 -10.012 -18.621 1.00 72.62 113 GLN A C 1
ATOM 936 O O . GLN A 1 113 ? 24.934 -10.530 -19.183 1.00 72.62 113 GLN A O 1
ATOM 941 N N . LYS A 1 114 ? 24.048 -9.624 -17.340 1.00 64.25 114 LYS A N 1
ATOM 942 C CA . LYS A 1 114 ? 25.253 -9.812 -16.505 1.00 64.25 114 LYS A CA 1
ATOM 943 C C . LYS A 1 114 ? 25.412 -11.231 -15.958 1.00 64.25 114 LYS A C 1
ATOM 945 O O . LYS A 1 114 ? 26.477 -11.552 -15.439 1.00 64.25 114 LYS A O 1
ATOM 950 N N . TYR A 1 115 ? 24.352 -12.032 -16.014 1.00 55.78 115 TYR A N 1
ATOM 951 C CA . TYR A 1 115 ? 24.309 -13.391 -15.472 1.00 55.78 115 TYR A CA 1
ATOM 952 C C . TYR A 1 115 ? 24.105 -14.462 -16.557 1.00 55.78 115 TYR A C 1
ATOM 954 O O . TYR A 1 115 ? 23.912 -15.627 -16.215 1.00 55.78 115 TYR A O 1
ATOM 962 N N . ASN A 1 116 ? 24.158 -14.063 -17.834 1.00 49.34 116 ASN A N 1
ATOM 963 C CA . ASN A 1 116 ? 24.294 -14.938 -19.002 1.00 49.34 116 ASN A CA 1
ATOM 964 C C . ASN A 1 116 ? 25.725 -14.842 -19.536 1.00 49.34 116 ASN A C 1
ATOM 966 O O . ASN A 1 116 ? 26.203 -15.856 -20.084 1.00 49.34 116 ASN A O 1
#

Mean predicted aligned error: 6.29 Å

Organism: Plasmodium cynomolgi (strain B) (NCBI:txid1120755)

Radius of gyration: 15.48 Å; Cα contacts (8 Å, |Δi|>4): 162; chains: 1; bounding box: 42×27×35 Å

Secondary structure (DSSP, 8-state):
--HHHHHHHHH--GGGSEEEEETTEEEEEPPPEE-SSEEEEEEEE-HHHHHHHHHHHHHHTSPPPHHIIIIIS-----TT-EE---BTTB-SSEEEEEEPPHHHHHHHHHHHHH--

Sequence (116 aa):
MDENLNLEFLRSSSENYTYKITSRGPVCYSALYRDDKYVYRHIILSDNVRQYAESKVRKTNAFLTEHCIVNELQIDIGKGWKHFMIYDGKIRELILRKVLTAEDKLRMAVQAQKYN

InterPro domains:
  IPR000789 Cyclin-dependent kinase, regulatory subunit [PF01111] (28-98)
  IPR000789 Cyclin-dependent kinase, regulatory subunit [SM01084] (26-101)
  IPR036858 Cyclin-dependent kinase, regulatory subunit superfamily [G3DSA:3.30.170.10] (4-114)
  IPR036858 Cyclin-dependent kinase, regulatory subunit superfamily [SSF55637] (6-113)